Protein AF-A0A0Q8VUJ5-F1 (afdb_monomer)

pLDDT: mean 79.55, std 18.06, range [40.47, 96.31]

Solvent-accessible surface area (backbone atoms only — not comparable to full-atom values): 7373 Å² total; per-residue (Å²): 134,71,66,35,67,58,68,38,56,60,60,69,72,35,30,52,55,40,39,76,76,38,75,83,56,58,76,90,43,49,67,62,42,34,51,39,36,51,54,20,42,52,57,45,42,74,66,25,75,81,29,38,49,99,85,67,45,81,50,81,85,68,81,50,38,48,56,59,52,37,50,37,18,54,54,43,26,51,50,51,54,54,50,42,49,50,46,98,80,74,53,74,68,82,88,68,83,57,85,72,95,67,79,82,53,72,65,50,49,48,59,49,44,70,86,72,90,75,84,81,88,124

Structure (mmCIF, N/CA/C/O backbone):
data_AF-A0A0Q8VUJ5-F1
#
_entry.id   AF-A0A0Q8VUJ5-F1
#
loop_
_atom_site.group_PDB
_atom_site.id
_atom_site.type_symbol
_atom_site.label_atom_id
_atom_site.label_alt_id
_atom_site.label_comp_id
_atom_site.label_asym_id
_atom_site.label_entity_id
_atom_site.label_seq_id
_atom_site.pdbx_PDB_ins_code
_atom_site.Cartn_x
_atom_site.Cartn_y
_atom_site.Cartn_z
_atom_site.occupancy
_atom_site.B_iso_or_equiv
_atom_site.auth_seq_id
_atom_site.auth_comp_id
_atom_site.auth_asym_id
_atom_site.auth_atom_id
_atom_site.pdbx_PDB_model_num
ATOM 1 N N . MET A 1 1 ? -0.697 -6.156 -20.126 1.00 62.94 1 MET A N 1
ATOM 2 C CA . MET A 1 1 ? -1.088 -6.243 -18.703 1.00 62.94 1 MET A CA 1
ATOM 3 C C . MET A 1 1 ? -1.910 -5.005 -18.397 1.00 62.94 1 MET A C 1
ATOM 5 O O . MET A 1 1 ? -1.566 -3.960 -18.926 1.00 62.94 1 MET A O 1
ATOM 9 N N . THR A 1 2 ? -3.021 -5.117 -17.671 1.00 85.25 2 THR A N 1
ATOM 10 C CA . THR A 1 2 ? -3.821 -3.935 -17.312 1.00 85.25 2 THR A CA 1
ATOM 11 C C . THR A 1 2 ? -3.226 -3.301 -16.063 1.00 85.25 2 THR A C 1
ATOM 13 O O . THR A 1 2 ? -3.104 -3.985 -15.041 1.00 85.25 2 THR A O 1
ATOM 16 N N . ASP A 1 3 ? -2.873 -2.023 -16.154 1.00 91.50 3 ASP A N 1
ATOM 17 C CA . ASP A 1 3 ? -2.392 -1.244 -15.018 1.00 91.50 3 ASP A CA 1
ATOM 18 C C . ASP A 1 3 ? -3.565 -0.597 -14.284 1.00 91.50 3 ASP A C 1
ATOM 20 O O . ASP A 1 3 ? -4.548 -0.160 -14.886 1.00 91.50 3 ASP A O 1
ATOM 24 N N . TYR A 1 4 ? -3.453 -0.556 -12.963 1.00 94.19 4 TYR A N 1
ATOM 25 C CA . TYR A 1 4 ? -4.450 -0.012 -12.056 1.00 94.19 4 TYR A CA 1
ATOM 26 C C . TYR A 1 4 ? -3.810 1.088 -11.220 1.00 94.19 4 TYR A C 1
ATOM 28 O O . TYR A 1 4 ? -2.652 0.984 -10.815 1.00 94.19 4 TYR A O 1
ATOM 36 N N . ALA A 1 5 ? -4.579 2.130 -10.914 1.00 95.31 5 ALA A N 1
ATOM 37 C CA . ALA A 1 5 ? -4.163 3.102 -9.915 1.00 95.31 5 ALA A CA 1
ATOM 38 C C . ALA A 1 5 ? -4.019 2.412 -8.549 1.00 95.31 5 ALA A C 1
ATOM 40 O O . ALA A 1 5 ? -4.866 1.580 -8.181 1.00 95.31 5 ALA A O 1
ATOM 41 N N . TRP A 1 6 ? -2.977 2.784 -7.807 1.00 96.31 6 TRP A N 1
ATOM 42 C CA . TRP A 1 6 ? -2.826 2.433 -6.396 1.00 96.31 6 TRP A CA 1
ATOM 43 C C . TRP A 1 6 ? -4.051 2.890 -5.595 1.00 96.31 6 TRP A C 1
ATOM 45 O O . TRP A 1 6 ? -4.729 3.847 -5.974 1.00 96.31 6 TRP A O 1
ATOM 55 N N . TYR A 1 7 ? -4.355 2.198 -4.500 1.00 96.25 7 TYR A N 1
ATOM 56 C CA . TYR A 1 7 ? -5.381 2.662 -3.573 1.00 96.25 7 TYR A CA 1
ATOM 57 C C . TYR A 1 7 ? -4.909 3.929 -2.859 1.00 96.25 7 TYR A C 1
ATOM 59 O O . TYR A 1 7 ? -3.749 4.018 -2.454 1.00 96.25 7 TYR A O 1
ATOM 67 N N . ALA A 1 8 ? -5.827 4.874 -2.678 1.00 93.50 8 ALA A N 1
ATOM 68 C CA . ALA A 1 8 ? -5.605 6.131 -1.976 1.00 93.50 8 ALA A CA 1
ATOM 69 C C . ALA A 1 8 ? -6.836 6.478 -1.123 1.00 93.50 8 ALA A C 1
ATOM 71 O O . ALA A 1 8 ? -7.946 6.045 -1.430 1.00 93.50 8 ALA A O 1
ATOM 72 N N . GLY A 1 9 ? -6.634 7.256 -0.056 1.00 89.25 9 GLY A N 1
ATOM 73 C CA . GLY A 1 9 ? -7.727 7.754 0.790 1.00 89.25 9 GLY A CA 1
ATOM 74 C C . GLY A 1 9 ? -8.504 8.917 0.166 1.00 89.25 9 GLY A C 1
ATOM 75 O O . GLY A 1 9 ? -9.585 9.250 0.637 1.00 89.25 9 GLY A O 1
ATOM 76 N N . GLU A 1 10 ? -7.966 9.517 -0.899 1.00 87.12 10 GLU A N 1
ATOM 77 C CA . GLU A 1 10 ? -8.557 10.626 -1.643 1.00 87.12 10 GLU A CA 1
ATOM 78 C C . GLU A 1 10 ? -8.175 10.532 -3.135 1.00 87.12 10 GLU A C 1
ATOM 80 O O . GLU A 1 10 ? -7.146 9.934 -3.467 1.00 87.12 10 GLU A O 1
ATOM 85 N N . PRO A 1 11 ? -8.964 11.121 -4.058 1.00 90.38 11 PRO A N 1
ATOM 86 C CA . PRO A 1 11 ? -10.272 11.755 -3.838 1.00 90.38 11 PRO A CA 1
ATOM 87 C C . PRO A 1 11 ? -11.364 10.728 -3.473 1.00 90.38 11 PRO A C 1
ATOM 89 O O . PRO A 1 11 ? -11.100 9.528 -3.460 1.00 90.38 11 PRO A O 1
ATOM 92 N N . ALA A 1 12 ? -12.595 11.182 -3.198 1.00 88.88 12 ALA A N 1
ATOM 93 C CA . ALA A 1 12 ? -13.707 10.336 -2.728 1.00 88.88 12 ALA A CA 1
ATOM 94 C C . ALA A 1 12 ? -13.935 9.062 -3.567 1.00 88.88 12 ALA A C 1
ATOM 96 O O . ALA A 1 12 ? -14.205 8.005 -3.014 1.00 88.88 12 ALA A O 1
ATOM 97 N N . GLU A 1 13 ? -13.728 9.120 -4.884 1.00 91.69 13 GLU A N 1
ATOM 98 C CA . GLU A 1 13 ? -13.839 7.950 -5.768 1.00 91.69 13 GLU A CA 1
ATOM 99 C C . GLU A 1 13 ? -12.818 6.842 -5.440 1.00 91.69 13 GLU A C 1
ATOM 101 O O . GLU A 1 13 ? -13.128 5.653 -5.542 1.00 91.69 13 GLU A O 1
ATOM 106 N N . GLN A 1 14 ? -11.597 7.209 -5.029 1.00 92.31 14 GLN A N 1
ATOM 107 C CA . GLN A 1 14 ? -10.591 6.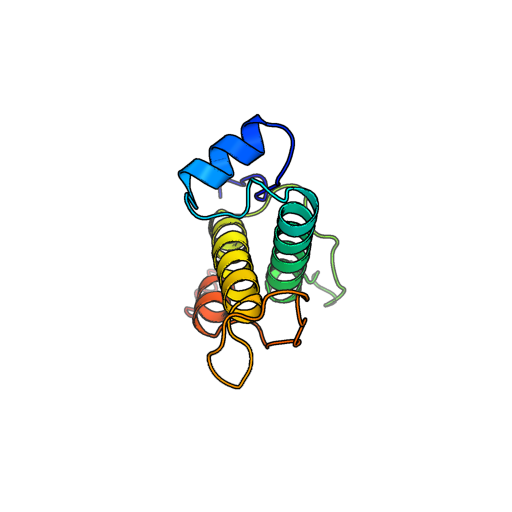241 -4.577 1.00 92.31 14 GLN A CA 1
ATOM 108 C C . GLN A 1 14 ? -10.935 5.689 -3.198 1.00 92.31 14 GLN A C 1
ATOM 110 O O . GLN A 1 14 ? -10.747 4.494 -2.969 1.00 92.31 14 GLN A O 1
ATOM 115 N N . LEU A 1 15 ? -11.498 6.524 -2.321 1.00 91.88 15 LEU A N 1
ATOM 116 C CA . LEU A 1 15 ? -11.986 6.082 -1.020 1.00 91.88 15 LEU A CA 1
ATOM 117 C C . LEU A 1 15 ? -13.139 5.083 -1.168 1.00 91.88 15 LEU A C 1
ATOM 119 O O . LEU A 1 15 ? -13.104 4.028 -0.548 1.00 91.88 15 LEU A O 1
ATOM 123 N N . ASP A 1 16 ? -14.112 5.347 -2.040 1.00 94.44 16 ASP A N 1
ATOM 124 C CA . ASP A 1 16 ? -15.231 4.434 -2.302 1.00 94.44 16 ASP A CA 1
ATOM 125 C C . ASP A 1 16 ? -14.739 3.089 -2.848 1.00 94.44 16 ASP A C 1
ATOM 127 O O . ASP A 1 16 ? -15.148 2.021 -2.382 1.00 94.44 16 ASP A O 1
ATOM 131 N N . ARG A 1 17 ? -13.800 3.123 -3.802 1.00 94.56 17 ARG A N 1
ATOM 132 C CA . ARG A 1 17 ? -13.147 1.921 -4.340 1.00 94.56 17 ARG A CA 1
ATOM 133 C C . ARG A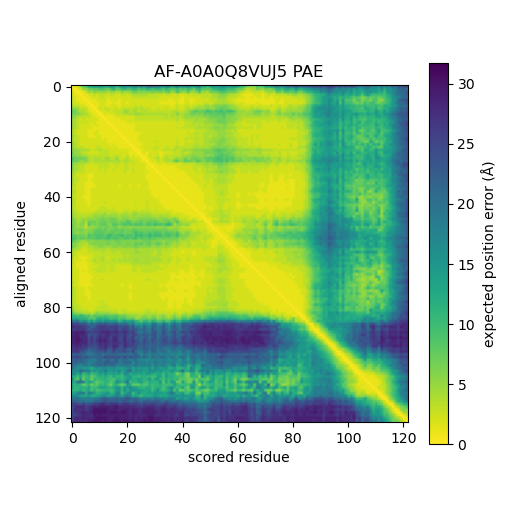 1 17 ? -12.401 1.150 -3.249 1.00 94.56 17 ARG A C 1
ATOM 135 O O . ARG A 1 17 ? -12.452 -0.080 -3.225 1.00 94.56 17 ARG A O 1
ATOM 142 N N . LEU A 1 18 ? -11.698 1.858 -2.370 1.00 94.31 18 LEU A N 1
ATOM 143 C CA . LEU A 1 18 ? -10.983 1.271 -1.246 1.00 94.31 18 LEU A CA 1
ATOM 144 C C . LEU A 1 18 ? -11.946 0.616 -0.258 1.00 94.31 18 LEU A C 1
ATOM 146 O O . LEU A 1 18 ? -11.714 -0.525 0.116 1.00 94.31 18 LEU A O 1
ATOM 150 N N . ILE A 1 19 ? -13.035 1.282 0.120 1.00 94.38 19 ILE A N 1
ATOM 151 C CA . ILE A 1 19 ? -14.025 0.754 1.068 1.00 94.38 19 ILE A CA 1
ATOM 152 C C . ILE A 1 19 ? -14.774 -0.443 0.487 1.00 94.38 19 ILE A C 1
ATOM 154 O O . ILE A 1 19 ? -15.044 -1.405 1.201 1.00 94.38 19 ILE A O 1
ATOM 158 N N . ALA A 1 20 ? -15.038 -0.449 -0.821 1.00 94.75 20 ALA A N 1
ATOM 159 C CA . ALA A 1 20 ? -15.584 -1.622 -1.496 1.00 94.75 20 ALA A CA 1
ATOM 160 C C . ALA A 1 20 ? -14.642 -2.843 -1.416 1.00 94.75 20 ALA A C 1
ATOM 162 O O . ALA A 1 20 ? -15.116 -3.976 -1.344 1.00 94.75 20 ALA A O 1
ATOM 163 N N . ALA A 1 21 ? -13.322 -2.625 -1.418 1.00 93.00 21 ALA A N 1
ATOM 164 C CA . ALA A 1 21 ? -12.314 -3.684 -1.336 1.00 93.00 21 ALA A CA 1
ATOM 165 C C . ALA A 1 21 ? -11.914 -4.048 0.110 1.00 93.00 21 ALA A C 1
ATOM 167 O O . ALA A 1 21 ? -11.572 -5.197 0.390 1.00 93.00 21 ALA A O 1
ATOM 168 N N . TRP A 1 22 ? -11.970 -3.083 1.028 1.00 94.31 22 TRP A N 1
ATOM 169 C CA . TRP A 1 22 ? -11.638 -3.204 2.445 1.00 94.31 22 TRP A CA 1
ATOM 170 C C . TRP A 1 22 ? -12.665 -2.425 3.294 1.00 94.31 22 TRP A C 1
ATOM 172 O O . TRP A 1 22 ? -12.408 -1.292 3.705 1.00 94.31 22 TRP A O 1
ATOM 182 N N . PRO A 1 23 ? -13.828 -3.034 3.599 1.00 93.25 23 PRO A N 1
ATOM 183 C CA . PRO A 1 23 ? -14.918 -2.357 4.313 1.00 93.25 23 PRO A CA 1
ATOM 184 C C . PRO A 1 23 ? -14.574 -1.896 5.735 1.00 93.25 23 PRO A C 1
ATOM 186 O O . PRO A 1 23 ? -15.226 -1.007 6.270 1.00 93.25 23 PRO A O 1
ATOM 189 N N . GLU A 1 24 ? -13.558 -2.504 6.352 1.00 89.62 24 GLU A N 1
ATOM 190 C CA . GLU A 1 24 ? -13.092 -2.190 7.710 1.00 89.62 24 GLU A CA 1
ATOM 191 C C . GLU A 1 24 ? -11.931 -1.183 7.739 1.00 89.62 24 GLU A C 1
ATOM 193 O O . GLU A 1 24 ? -11.301 -0.992 8.783 1.00 89.62 24 GLU A O 1
ATOM 198 N N . ALA A 1 25 ? -11.602 -0.559 6.603 1.00 90.00 25 ALA A N 1
ATOM 199 C CA . ALA A 1 25 ? -10.569 0.466 6.565 1.00 90.00 25 ALA A CA 1
ATOM 200 C C . ALA A 1 25 ? -10.911 1.619 7.530 1.00 90.00 25 ALA A C 1
ATOM 202 O O . ALA A 1 25 ? -12.089 1.961 7.685 1.00 90.00 25 ALA A O 1
ATOM 203 N N . PRO A 1 26 ? -9.912 2.265 8.159 1.00 87.75 26 PRO A N 1
ATOM 204 C CA . PRO A 1 26 ? -10.121 3.409 9.047 1.00 87.75 26 PRO A CA 1
ATOM 205 C C . PRO A 1 26 ? -10.530 4.686 8.297 1.00 87.75 26 PRO A C 1
ATOM 207 O O . PRO A 1 26 ? -9.861 5.709 8.372 1.00 87.75 26 PRO A O 1
ATOM 210 N N . ALA A 1 27 ? -11.665 4.661 7.598 1.00 86.62 27 ALA A N 1
ATOM 211 C CA . ALA A 1 27 ? -12.196 5.791 6.832 1.00 86.62 27 ALA A CA 1
ATOM 212 C C . ALA A 1 27 ? -12.574 7.005 7.696 1.00 86.62 27 ALA A C 1
ATOM 214 O O . ALA A 1 27 ? -12.813 8.087 7.171 1.00 86.62 27 ALA A O 1
ATOM 215 N N . THR A 1 28 ? -12.644 6.838 9.018 1.00 86.62 28 THR A N 1
ATOM 216 C CA . THR A 1 28 ? -12.844 7.939 9.967 1.00 86.62 28 THR A CA 1
ATOM 217 C C . THR A 1 28 ? -11.563 8.725 10.248 1.00 86.62 28 THR A C 1
ATOM 219 O O . THR A 1 28 ? -11.650 9.853 10.720 1.00 86.62 28 THR A O 1
ATOM 222 N N . ASP A 1 29 ? -10.394 8.138 9.982 1.00 88.44 29 ASP A N 1
ATOM 223 C CA . ASP A 1 29 ? -9.076 8.757 10.140 1.00 88.44 29 ASP A CA 1
ATOM 224 C C . ASP A 1 29 ? -8.326 8.692 8.802 1.00 88.44 29 ASP A C 1
ATOM 226 O O . ASP A 1 29 ? -7.488 7.819 8.550 1.00 88.44 29 ASP A O 1
ATOM 230 N N . LEU A 1 30 ? -8.701 9.609 7.907 1.00 89.25 30 LEU A N 1
ATOM 231 C CA . LEU A 1 30 ? -8.208 9.641 6.531 1.00 89.25 30 LEU A CA 1
ATOM 232 C C . LEU A 1 30 ? -6.707 9.931 6.444 1.00 89.25 30 LEU A C 1
ATOM 234 O O . LEU A 1 30 ? -6.060 9.448 5.519 1.00 89.25 30 LEU A O 1
ATOM 238 N N . GLU A 1 31 ? -6.147 10.670 7.403 1.00 87.31 31 GLU A N 1
ATOM 239 C CA . GLU A 1 31 ? -4.714 10.972 7.444 1.00 87.31 31 GLU A CA 1
ATOM 240 C C . GLU A 1 31 ? -3.906 9.701 7.727 1.00 87.31 31 GLU A C 1
ATOM 242 O O . GLU A 1 31 ? -3.018 9.341 6.947 1.00 87.31 31 GLU A O 1
ATOM 247 N N . SER A 1 32 ? -4.272 8.956 8.776 1.00 84.94 32 SER A N 1
ATOM 248 C CA . SER A 1 32 ? -3.641 7.667 9.073 1.00 84.94 32 SER A CA 1
ATOM 249 C C . SER A 1 32 ? -3.851 6.659 7.943 1.00 84.94 32 SER A C 1
ATOM 251 O O . SER A 1 32 ? -2.927 5.924 7.589 1.00 84.94 32 SER A O 1
ATOM 253 N N . LEU A 1 33 ? -5.044 6.629 7.341 1.00 89.56 33 LEU A N 1
ATOM 254 C CA . LEU A 1 33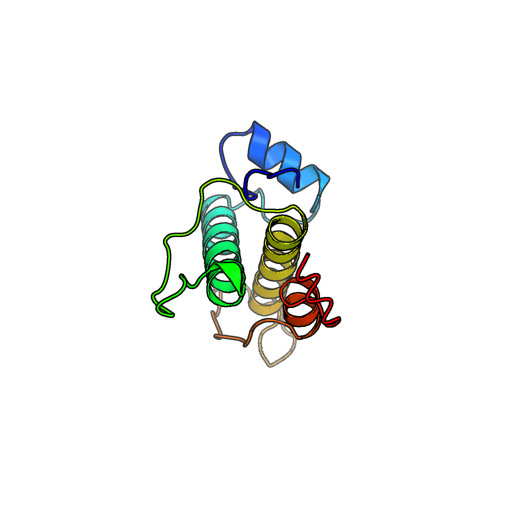 ? -5.337 5.764 6.201 1.00 89.56 33 LEU A CA 1
ATOM 255 C C . LEU A 1 33 ? -4.446 6.086 4.994 1.00 89.56 33 LEU A C 1
ATOM 257 O O . LEU A 1 33 ? -3.841 5.177 4.423 1.00 89.56 33 LEU A O 1
ATOM 261 N N . ALA A 1 34 ? -4.330 7.362 4.626 1.00 90.31 34 ALA A N 1
ATOM 262 C CA . ALA A 1 34 ? -3.480 7.807 3.527 1.00 90.31 34 ALA A CA 1
ATOM 263 C C . ALA A 1 34 ? -2.011 7.445 3.780 1.00 90.31 34 ALA A C 1
ATOM 265 O O . ALA A 1 34 ? -1.354 6.891 2.900 1.00 90.31 34 ALA A O 1
ATOM 266 N N . MET A 1 35 ? -1.522 7.659 5.005 1.00 89.12 35 MET A N 1
ATOM 267 C CA . MET A 1 35 ? -0.166 7.279 5.399 1.00 89.12 35 MET A CA 1
ATOM 268 C C . MET A 1 35 ? 0.074 5.766 5.262 1.00 89.12 35 MET A C 1
ATOM 270 O O . MET A 1 35 ? 1.089 5.350 4.705 1.00 89.12 35 MET A O 1
ATOM 274 N N . LEU A 1 36 ? -0.855 4.924 5.728 1.00 91.94 36 LEU A N 1
ATOM 275 C CA . LEU A 1 36 ? -0.742 3.463 5.609 1.00 91.94 36 LEU A CA 1
ATOM 276 C C . LEU A 1 36 ? -0.721 3.000 4.146 1.00 91.94 36 LEU A C 1
ATOM 278 O O . LEU A 1 36 ? 0.047 2.102 3.786 1.00 91.94 36 LEU A O 1
ATOM 282 N N . LEU A 1 37 ? -1.556 3.601 3.299 1.00 95.00 37 LEU A N 1
ATOM 283 C CA . LEU A 1 37 ? -1.628 3.287 1.871 1.00 95.00 37 LEU A CA 1
ATOM 284 C C . LEU A 1 37 ? -0.355 3.698 1.127 1.00 95.00 37 LEU A C 1
ATOM 286 O O . LEU A 1 37 ? 0.105 2.949 0.266 1.00 95.00 37 LEU A O 1
ATOM 290 N N . GLU A 1 38 ? 0.237 4.832 1.494 1.00 93.44 38 GLU A N 1
ATOM 291 C CA . GLU A 1 38 ? 1.488 5.307 0.904 1.00 93.44 38 GLU A CA 1
ATOM 292 C C . GLU A 1 38 ? 2.669 4.415 1.311 1.00 93.44 38 GLU A C 1
ATOM 294 O O . GLU A 1 38 ? 3.379 3.888 0.455 1.00 93.44 38 GLU A O 1
ATOM 299 N N . ILE A 1 39 ? 2.813 4.134 2.613 1.00 91.50 39 ILE A N 1
ATOM 300 C CA . ILE A 1 39 ? 3.868 3.250 3.136 1.00 91.50 39 ILE A CA 1
ATOM 301 C C . ILE A 1 39 ? 3.763 1.852 2.520 1.00 91.50 39 ILE A C 1
ATOM 303 O O . ILE A 1 39 ? 4.770 1.253 2.142 1.00 91.50 39 ILE A O 1
ATOM 307 N N . SER A 1 40 ? 2.551 1.303 2.427 1.00 94.06 40 SER A N 1
ATOM 308 C CA . SER A 1 40 ? 2.348 -0.025 1.841 1.00 94.06 40 SER A CA 1
ATOM 309 C C . SER A 1 40 ? 2.682 -0.061 0.349 1.00 94.06 40 SER A C 1
ATOM 311 O O . SER A 1 40 ? 3.275 -1.045 -0.097 1.00 94.06 40 SER A O 1
ATOM 313 N N . ALA A 1 41 ? 2.372 0.994 -0.410 1.00 94.56 41 ALA A N 1
ATOM 314 C CA . ALA A 1 41 ? 2.736 1.094 -1.822 1.00 94.56 41 ALA A CA 1
ATOM 315 C C . ALA A 1 41 ? 4.257 1.179 -2.006 1.00 94.56 41 ALA A C 1
ATOM 317 O O . ALA A 1 41 ? 4.803 0.463 -2.845 1.00 94.56 41 ALA A O 1
ATOM 318 N N . ASP A 1 42 ? 4.950 1.966 -1.180 1.00 92.69 42 ASP A N 1
ATOM 319 C CA . ASP A 1 42 ? 6.414 2.055 -1.195 1.00 92.69 42 ASP A CA 1
ATOM 320 C C . ASP A 1 42 ? 7.082 0.728 -0.852 1.00 92.69 42 ASP A C 1
ATOM 322 O O . ASP A 1 42 ? 8.003 0.297 -1.542 1.00 92.69 42 ASP A O 1
ATOM 326 N N . GLN A 1 43 ? 6.602 0.039 0.184 1.00 90.81 43 GLN A N 1
ATOM 327 C CA . GLN A 1 43 ? 7.155 -1.254 0.584 1.00 90.81 43 GLN A CA 1
ATOM 328 C C . GLN A 1 43 ? 6.924 -2.340 -0.472 1.00 90.81 43 GLN A C 1
ATOM 330 O O . GLN A 1 43 ? 7.800 -3.174 -0.704 1.00 90.81 43 GLN A O 1
ATOM 335 N N . VAL A 1 44 ? 5.752 -2.338 -1.113 1.00 94.12 44 VAL A N 1
ATOM 336 C CA . VAL A 1 44 ? 5.440 -3.258 -2.211 1.00 94.12 44 VAL A CA 1
ATOM 337 C C . VAL A 1 44 ? 6.297 -2.955 -3.431 1.00 94.12 44 VAL A C 1
ATOM 339 O O . VAL A 1 44 ? 6.862 -3.886 -4.002 1.00 94.12 44 VAL A O 1
ATOM 342 N N . TRP A 1 45 ? 6.428 -1.680 -3.807 1.00 93.75 45 TRP A N 1
ATOM 343 C CA . TRP A 1 45 ? 7.267 -1.270 -4.926 1.00 93.75 45 TRP A CA 1
ATOM 344 C C . TRP A 1 45 ? 8.723 -1.636 -4.677 1.00 93.75 45 TRP A C 1
ATOM 346 O O . TRP A 1 45 ? 9.286 -2.379 -5.463 1.00 93.75 45 TRP A O 1
ATOM 356 N N . ALA A 1 46 ? 9.304 -1.237 -3.546 1.00 89.50 46 ALA A N 1
ATOM 357 C CA . ALA A 1 46 ? 10.702 -1.513 -3.217 1.00 89.50 46 ALA A CA 1
ATOM 358 C C . ALA A 1 46 ? 11.062 -3.010 -3.228 1.00 89.50 46 ALA A C 1
ATOM 360 O O . ALA A 1 46 ? 12.232 -3.358 -3.371 1.00 89.50 46 ALA A O 1
ATOM 361 N N . PHE A 1 47 ? 10.080 -3.902 -3.075 1.00 87.19 47 PHE A N 1
ATOM 362 C CA . PHE A 1 47 ? 10.289 -5.348 -3.116 1.00 87.19 47 PHE A CA 1
ATOM 363 C C . PHE A 1 47 ? 9.922 -5.994 -4.467 1.00 87.19 47 PHE A C 1
ATOM 365 O O . PHE A 1 47 ? 10.263 -7.156 -4.704 1.00 87.19 47 PHE A O 1
ATOM 372 N N . ALA A 1 48 ? 9.225 -5.284 -5.355 1.00 89.38 48 ALA A N 1
ATOM 373 C CA . ALA A 1 48 ?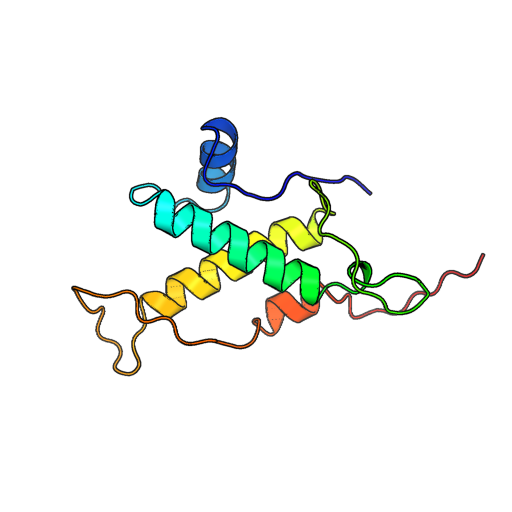 8.894 -5.772 -6.689 1.00 89.38 48 ALA A CA 1
ATOM 374 C C . ALA A 1 48 ? 10.158 -5.810 -7.572 1.00 89.38 48 ALA A C 1
ATOM 376 O O . ALA A 1 48 ? 10.945 -4.871 -7.526 1.00 89.38 48 ALA A O 1
ATOM 377 N N . PRO A 1 49 ? 10.379 -6.854 -8.392 1.00 84.81 49 PRO A N 1
ATOM 378 C CA . PRO A 1 49 ? 11.534 -6.896 -9.293 1.00 84.81 49 PRO A CA 1
ATOM 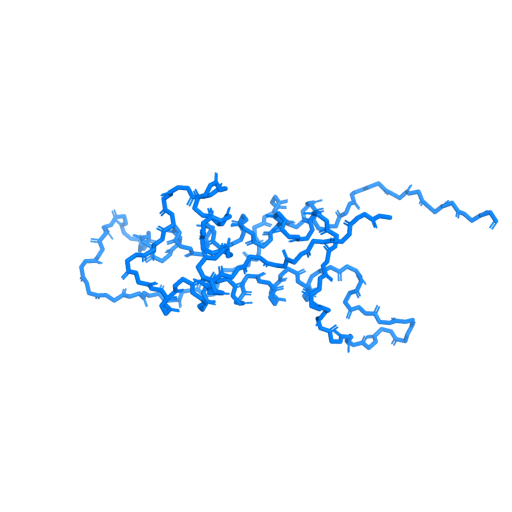379 C C . PRO A 1 49 ? 11.540 -5.740 -10.303 1.00 84.81 49 PRO A C 1
ATOM 381 O O . PRO A 1 49 ? 12.604 -5.316 -10.731 1.00 84.81 49 PRO A O 1
ATOM 384 N N . GLU A 1 50 ? 10.368 -5.198 -10.638 1.00 85.94 50 GLU A N 1
ATOM 385 C CA . GLU A 1 50 ? 10.212 -4.034 -11.514 1.00 85.94 50 GLU A CA 1
ATOM 386 C C . GLU A 1 50 ? 10.693 -2.710 -10.899 1.00 85.94 50 GLU A C 1
ATOM 388 O O . GLU A 1 50 ? 10.667 -1.688 -11.579 1.00 85.94 50 GLU A O 1
ATOM 393 N N . CYS A 1 51 ? 11.111 -2.699 -9.627 1.00 87.31 51 CYS A N 1
ATOM 394 C CA . CYS A 1 51 ? 11.625 -1.501 -8.963 1.00 87.31 51 CYS A CA 1
ATOM 395 C C . CYS A 1 51 ? 13.081 -1.186 -9.296 1.00 87.31 51 CYS A C 1
ATOM 397 O O . CYS A 1 51 ? 13.591 -0.152 -8.861 1.00 87.31 51 CYS A O 1
ATOM 399 N N . LEU A 1 52 ? 13.734 -2.060 -10.059 1.00 87.81 52 LEU A N 1
ATOM 400 C CA . LEU A 1 52 ? 15.095 -1.895 -10.536 1.00 87.81 52 LEU A CA 1
ATOM 401 C C . LEU A 1 52 ? 15.105 -1.801 -12.066 1.00 87.81 52 LEU A C 1
ATOM 403 O O . LEU A 1 52 ? 14.336 -2.495 -12.731 1.00 87.81 52 LEU A O 1
ATOM 407 N N . ASP A 1 53 ? 15.973 -0.955 -12.615 1.00 86.38 53 ASP A N 1
ATOM 408 C CA . ASP A 1 53 ? 16.308 -0.973 -14.043 1.00 86.38 53 ASP A CA 1
ATOM 409 C C . ASP A 1 53 ? 17.374 -2.037 -14.372 1.00 86.38 53 ASP A C 1
ATOM 411 O O . ASP A 1 53 ? 17.825 -2.791 -13.503 1.00 86.38 53 ASP A O 1
ATOM 415 N N . ASP A 1 54 ? 17.786 -2.102 -15.642 1.00 86.81 54 ASP A N 1
ATOM 416 C CA . ASP A 1 54 ? 18.784 -3.065 -16.131 1.00 86.81 54 ASP A CA 1
ATOM 417 C C . ASP A 1 54 ? 20.154 -2.925 -15.430 1.00 86.81 54 ASP A C 1
ATOM 419 O O . ASP A 1 54 ? 20.900 -3.902 -15.324 1.00 86.81 54 ASP A O 1
ATOM 423 N N . ASP A 1 55 ? 20.464 -1.742 -14.887 1.00 89.06 55 ASP A N 1
ATOM 424 C CA . ASP A 1 55 ? 21.689 -1.454 -14.133 1.00 89.06 55 ASP A CA 1
ATOM 425 C C . ASP A 1 55 ? 21.534 -1.735 -12.621 1.00 89.06 55 ASP A C 1
ATOM 427 O O . ASP A 1 55 ? 22.447 -1.481 -11.830 1.00 89.06 55 ASP A O 1
ATOM 431 N N . ASN A 1 56 ? 20.405 -2.318 -12.201 1.00 82.25 56 ASN A N 1
ATOM 432 C CA . ASN A 1 56 ? 19.997 -2.506 -10.806 1.00 82.25 56 ASN A CA 1
ATOM 433 C C . ASN A 1 56 ? 19.870 -1.195 -10.007 1.00 82.25 56 ASN A C 1
ATOM 435 O O . ASN A 1 56 ? 19.995 -1.203 -8.776 1.00 82.25 56 ASN A O 1
ATOM 439 N N . ALA A 1 57 ? 19.621 -0.066 -10.668 1.00 85.44 57 ALA A N 1
ATOM 440 C CA . ALA A 1 57 ? 19.303 1.183 -9.996 1.00 85.44 57 ALA A CA 1
ATOM 441 C C . ALA A 1 57 ? 17.803 1.261 -9.681 1.00 85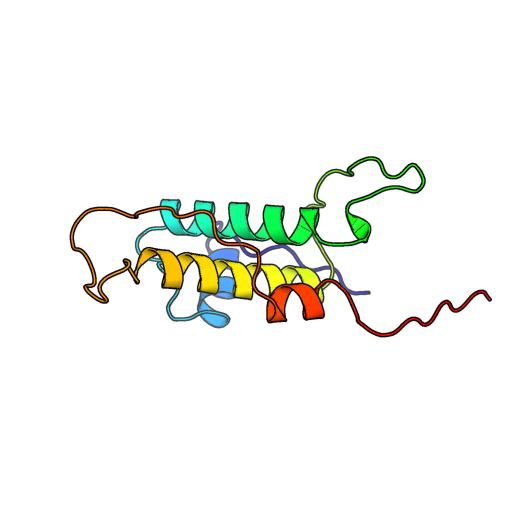.44 57 ALA A C 1
ATOM 443 O O . ALA A 1 57 ? 16.961 0.796 -10.445 1.00 85.44 57 ALA A O 1
ATOM 444 N N . ALA A 1 58 ? 17.459 1.859 -8.536 1.00 85.88 58 ALA A N 1
ATOM 445 C CA . ALA A 1 58 ? 16.068 2.019 -8.128 1.00 85.88 58 ALA A CA 1
ATOM 446 C C . ALA A 1 58 ? 15.320 2.979 -9.065 1.00 85.88 58 ALA A C 1
ATOM 448 O O . ALA A 1 58 ? 15.690 4.149 -9.196 1.00 85.88 58 ALA A O 1
ATOM 449 N N . VAL A 1 59 ? 14.229 2.503 -9.658 1.00 90.06 59 VAL A N 1
ATOM 450 C CA . VAL A 1 59 ? 13.312 3.315 -10.459 1.00 90.06 59 VAL A CA 1
ATOM 451 C C . VAL A 1 59 ? 12.195 3.902 -9.596 1.00 90.06 59 VAL A C 1
ATOM 453 O O . VAL A 1 59 ? 11.736 3.309 -8.614 1.00 90.06 59 VAL A O 1
ATOM 456 N N . ALA A 1 60 ? 11.741 5.101 -9.965 1.00 90.69 60 ALA A N 1
ATOM 457 C CA . ALA A 1 60 ? 10.639 5.768 -9.282 1.00 90.69 60 ALA A CA 1
ATOM 458 C C . ALA A 1 60 ? 9.344 4.947 -9.390 1.00 90.69 60 ALA A C 1
ATOM 460 O O . ALA A 1 60 ? 9.047 4.376 -10.441 1.00 90.69 60 ALA A O 1
ATOM 461 N 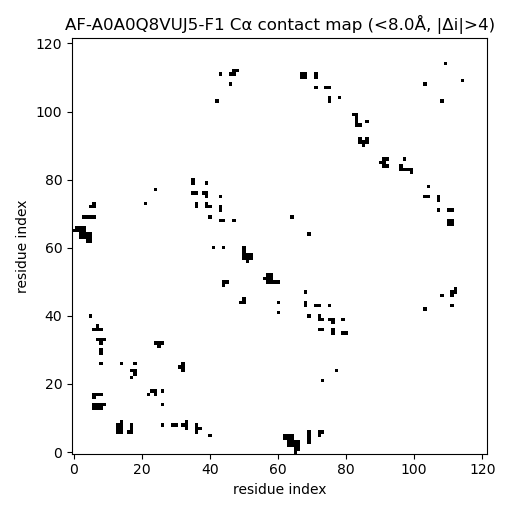N . ARG A 1 61 ? 8.550 4.928 -8.312 1.00 92.56 61 ARG A N 1
ATOM 462 C CA . ARG A 1 61 ? 7.252 4.246 -8.295 1.00 92.56 61 ARG A CA 1
ATOM 463 C C . ARG A 1 61 ? 6.317 4.877 -9.337 1.00 92.56 61 ARG A C 1
ATOM 465 O O . ARG A 1 61 ? 6.088 6.088 -9.279 1.00 92.56 61 ARG A O 1
ATOM 472 N N . PRO A 1 62 ? 5.747 4.099 -10.271 1.00 93.00 62 PRO A N 1
ATOM 473 C CA . PRO A 1 62 ? 4.815 4.632 -11.255 1.00 93.00 62 PRO A CA 1
ATOM 474 C C . PRO A 1 62 ? 3.465 4.976 -10.610 1.00 93.00 62 PRO A C 1
ATOM 476 O O . PRO A 1 62 ? 3.072 4.401 -9.592 1.00 93.00 62 PRO A O 1
ATOM 479 N N . ALA A 1 63 ? 2.715 5.889 -11.235 1.00 91.62 63 ALA A N 1
ATOM 480 C CA . ALA A 1 63 ? 1.382 6.292 -10.771 1.00 91.62 63 ALA A CA 1
ATOM 481 C C . ALA A 1 63 ? 0.327 5.169 -10.877 1.00 91.62 63 ALA A C 1
ATOM 483 O O . ALA A 1 63 ? -0.664 5.173 -10.147 1.00 91.62 63 ALA A O 1
ATOM 484 N N . ALA A 1 64 ? 0.542 4.204 -11.772 1.00 93.00 64 ALA A N 1
ATOM 485 C CA . ALA A 1 64 ? -0.271 3.005 -11.922 1.00 93.00 64 ALA A CA 1
ATOM 486 C C . ALA A 1 64 ? 0.640 1.778 -11.976 1.00 93.00 64 ALA A C 1
ATOM 488 O O . ALA A 1 64 ? 1.780 1.867 -12.428 1.00 93.00 64 ALA A O 1
ATOM 489 N N . ALA A 1 65 ? 0.137 0.644 -11.502 1.00 93.12 65 ALA A N 1
ATOM 490 C CA . ALA A 1 65 ? 0.899 -0.590 -11.407 1.00 93.12 65 ALA A CA 1
ATOM 491 C C . ALA A 1 65 ? 0.045 -1.807 -11.781 1.00 93.12 65 ALA A C 1
ATOM 493 O O . ALA A 1 65 ? -1.190 -1.745 -11.741 1.00 93.12 65 ALA A O 1
ATOM 494 N N . PRO A 1 66 ? 0.674 -2.950 -12.093 1.00 94.19 66 PRO A N 1
ATOM 495 C CA . PRO A 1 66 ? -0.052 -4.183 -12.338 1.00 94.19 66 PRO A CA 1
ATOM 496 C C . PRO A 1 66 ? -0.959 -4.581 -11.172 1.00 94.19 66 PRO A C 1
ATOM 498 O O . PRO A 1 66 ? -0.597 -4.418 -10.004 1.00 94.19 66 PRO A O 1
ATOM 501 N N . ALA A 1 67 ? -2.098 -5.209 -11.486 1.00 92.81 67 ALA A N 1
ATOM 502 C CA . ALA A 1 67 ? -3.109 -5.622 -10.502 1.00 92.81 67 ALA A CA 1
ATOM 503 C C . ALA A 1 67 ? -2.533 -6.352 -9.274 1.00 92.81 67 ALA A C 1
ATOM 505 O O . ALA A 1 67 ? -2.981 -6.130 -8.152 1.00 92.81 67 ALA A O 1
ATOM 506 N N . ARG A 1 68 ? -1.513 -7.198 -9.478 1.00 92.50 68 ARG A N 1
ATOM 507 C CA . ARG A 1 68 ? -0.845 -7.956 -8.409 1.00 92.50 68 ARG A CA 1
ATOM 508 C C . ARG A 1 68 ? -0.155 -7.060 -7.376 1.00 92.50 68 ARG A C 1
ATOM 510 O O . ARG A 1 68 ? -0.213 -7.365 -6.191 1.00 92.50 68 ARG A O 1
ATOM 517 N N . LEU A 1 69 ? 0.452 -5.953 -7.808 1.00 94.88 69 LEU A N 1
ATOM 518 C CA . LEU A 1 69 ? 1.110 -4.999 -6.913 1.00 94.88 69 LEU A CA 1
ATOM 519 C C . LEU A 1 69 ? 0.074 -4.131 -6.193 1.00 94.88 69 LEU A C 1
ATOM 521 O O . LEU A 1 69 ? 0.173 -3.932 -4.987 1.00 94.88 69 LEU A O 1
ATOM 525 N N . VAL A 1 70 ? -0.979 -3.701 -6.892 1.00 95.50 70 VAL A N 1
ATOM 526 C CA . VAL A 1 70 ? -2.073 -2.926 -6.281 1.00 95.50 70 VAL A CA 1
ATOM 527 C C . VAL A 1 70 ? -2.837 -3.749 -5.235 1.00 95.50 70 VAL A C 1
ATOM 529 O O . VAL A 1 70 ? -3.175 -3.250 -4.165 1.00 95.50 70 VAL A O 1
ATOM 532 N N . TYR A 1 71 ? -3.065 -5.038 -5.487 1.00 94.25 71 TYR A N 1
ATOM 533 C CA . TYR A 1 71 ? -3.644 -5.934 -4.485 1.00 94.25 71 TYR A CA 1
ATOM 534 C C . TYR A 1 71 ? -2.678 -6.189 -3.314 1.00 94.25 71 TYR A C 1
ATOM 536 O O . TYR A 1 71 ? -3.095 -6.184 -2.156 1.00 94.25 71 TYR A O 1
ATOM 544 N N . ALA A 1 72 ? -1.377 -6.345 -3.589 1.00 94.31 72 ALA A N 1
ATOM 545 C CA . ALA A 1 72 ? -0.359 -6.483 -2.549 1.00 94.31 72 ALA A CA 1
ATOM 546 C C . ALA A 1 72 ? -0.288 -5.258 -1.624 1.00 94.31 72 ALA A C 1
ATOM 548 O O . ALA A 1 72 ? -0.148 -5.432 -0.414 1.00 94.31 72 ALA A O 1
ATOM 549 N N . GLN A 1 73 ? -0.430 -4.042 -2.169 1.00 95.88 73 GLN A N 1
ATOM 550 C CA . GLN A 1 73 ? -0.514 -2.804 -1.385 1.00 95.88 73 GLN A CA 1
ATOM 551 C C . GLN A 1 73 ? -1.652 -2.901 -0.371 1.00 95.88 73 GLN A C 1
ATOM 553 O O . GLN A 1 73 ? -1.428 -2.718 0.821 1.00 95.88 73 GLN A O 1
ATOM 558 N N . MET A 1 74 ? -2.859 -3.244 -0.828 1.00 95.56 74 MET A N 1
ATOM 559 C CA . MET A 1 74 ? -4.030 -3.367 0.040 1.00 95.56 74 MET A CA 1
ATOM 560 C C . MET A 1 74 ? -3.800 -4.386 1.164 1.00 95.56 74 MET A C 1
ATOM 562 O O . MET A 1 74 ? -4.075 -4.094 2.327 1.00 95.56 74 MET A O 1
ATOM 566 N N . GLN A 1 75 ? -3.253 -5.561 0.842 1.00 94.81 75 GLN A N 1
ATOM 567 C CA . GLN A 1 75 ? -2.958 -6.574 1.855 1.00 94.81 75 GLN A CA 1
ATOM 568 C C . GLN A 1 75 ? -1.909 -6.085 2.863 1.00 94.81 75 GLN A C 1
ATOM 570 O O . GLN A 1 75 ? -2.030 -6.340 4.061 1.00 94.81 75 GLN A O 1
ATOM 575 N N . GLN A 1 76 ? -0.889 -5.359 2.400 1.00 93.50 76 GLN A N 1
ATOM 576 C CA . GLN A 1 76 ? 0.131 -4.801 3.277 1.00 93.50 76 GLN A CA 1
ATOM 577 C C . GLN A 1 76 ? -0.421 -3.676 4.163 1.00 93.50 76 GLN A C 1
ATOM 579 O O . GLN A 1 76 ? -0.085 -3.627 5.344 1.00 93.50 76 GLN A O 1
ATOM 584 N N . ALA A 1 77 ? -1.313 -2.827 3.648 1.00 93.38 77 ALA A N 1
ATOM 585 C CA . ALA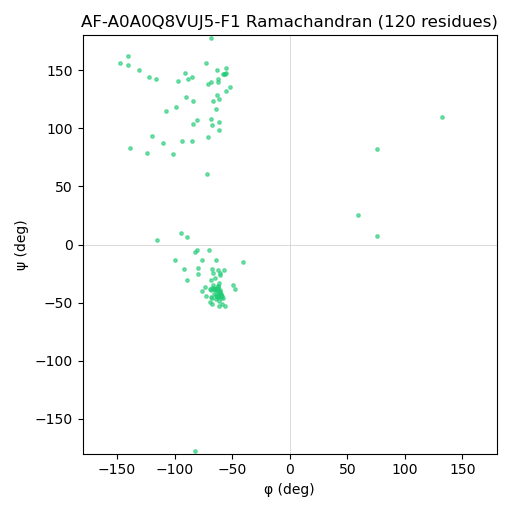 A 1 77 ? -2.006 -1.815 4.443 1.00 93.38 77 ALA A CA 1
ATOM 586 C C . ALA A 1 77 ? -2.842 -2.454 5.567 1.00 93.38 77 ALA A C 1
ATOM 588 O O . ALA A 1 77 ? -2.744 -2.030 6.718 1.00 93.38 77 ALA A O 1
ATOM 589 N N . GLN A 1 78 ? -3.581 -3.530 5.267 1.00 92.88 78 GLN A N 1
ATOM 590 C CA . GLN A 1 78 ? -4.318 -4.305 6.275 1.00 92.88 78 GLN A CA 1
ATOM 591 C C . GLN A 1 78 ? -3.385 -4.907 7.335 1.00 92.88 78 GLN A C 1
ATOM 593 O O . GLN A 1 78 ? -3.680 -4.856 8.528 1.00 92.88 78 GLN A O 1
ATOM 598 N N . ASN A 1 79 ? -2.231 -5.442 6.924 1.00 90.50 79 ASN A N 1
ATOM 599 C CA . ASN A 1 79 ? -1.247 -6.000 7.853 1.00 90.50 79 ASN A CA 1
ATOM 600 C C . ASN A 1 79 ? -0.678 -4.931 8.796 1.00 90.50 79 ASN A C 1
ATOM 602 O O . ASN A 1 79 ? -0.567 -5.176 9.997 1.00 90.50 79 ASN A O 1
ATOM 606 N N . LEU A 1 80 ? -0.334 -3.752 8.267 1.00 87.94 80 LEU A N 1
ATOM 607 C CA . LEU A 1 80 ? 0.169 -2.626 9.058 1.00 87.94 80 LEU A CA 1
ATOM 608 C C . LEU A 1 80 ? -0.892 -2.117 10.040 1.00 87.94 80 LEU A C 1
ATOM 610 O O . LEU A 1 80 ? -0.591 -1.908 11.214 1.00 87.94 80 LEU A O 1
ATOM 614 N N . TRP A 1 81 ? -2.138 -1.990 9.583 1.00 88.12 81 TRP A N 1
ATOM 615 C CA . TRP A 1 81 ? -3.271 -1.608 10.421 1.00 88.12 81 TRP A CA 1
ATOM 616 C C . TRP A 1 81 ? -3.490 -2.576 11.585 1.00 88.12 81 TRP A C 1
ATOM 618 O O . TRP A 1 81 ? -3.548 -2.161 12.743 1.00 88.12 81 TRP A O 1
ATOM 628 N N . ASN A 1 82 ? -3.551 -3.877 11.294 1.00 85.69 82 ASN A N 1
ATOM 629 C CA . ASN A 1 82 ? -3.745 -4.909 12.309 1.00 85.69 82 ASN A CA 1
ATOM 630 C C . ASN A 1 82 ? -2.572 -4.964 13.295 1.00 85.69 82 ASN A C 1
ATOM 632 O O . ASN A 1 82 ? -2.784 -5.118 14.497 1.00 85.69 82 ASN A O 1
ATOM 636 N N . ALA A 1 83 ? -1.339 -4.789 12.811 1.00 78.88 83 ALA A N 1
ATOM 637 C CA . ALA A 1 83 ? -0.153 -4.741 13.660 1.00 78.88 83 ALA A CA 1
ATOM 638 C C . ALA A 1 83 ? -0.158 -3.530 14.606 1.00 78.88 83 ALA A C 1
ATOM 640 O O . ALA A 1 83 ? 0.229 -3.677 15.759 1.00 78.88 83 ALA A O 1
ATOM 641 N N . GLY A 1 84 ? -0.631 -2.365 14.150 1.00 72.69 84 GLY A N 1
ATOM 642 C CA . GLY A 1 84 ? -0.759 -1.167 14.988 1.00 72.69 84 GLY A CA 1
ATOM 643 C C . GLY A 1 84 ? -1.816 -1.287 16.093 1.00 72.69 84 GLY A C 1
ATOM 644 O O . GLY A 1 84 ? -1.742 -0.565 17.081 1.00 72.69 84 GLY A O 1
ATOM 645 N N . ARG A 1 85 ? -2.783 -2.205 15.950 1.00 70.50 85 ARG A N 1
ATOM 646 C CA . ARG A 1 85 ? -3.819 -2.494 16.963 1.00 70.50 85 ARG A CA 1
ATOM 647 C C . ARG A 1 85 ? -3.423 -3.609 17.933 1.00 70.50 85 ARG A C 1
ATOM 649 O O . ARG A 1 85 ? -3.995 -3.699 19.013 1.00 70.50 85 ARG A O 1
ATOM 656 N N . ALA A 1 86 ? -2.477 -4.459 17.543 1.00 57.91 86 ALA A N 1
ATOM 657 C CA . ALA A 1 86 ? -1.992 -5.585 18.329 1.00 57.91 86 ALA A CA 1
ATOM 658 C C . ALA A 1 86 ? -0.644 -5.240 18.987 1.00 57.91 86 ALA A C 1
ATOM 660 O O . ALA A 1 86 ? 0.412 -5.662 18.513 1.00 57.91 86 ALA A O 1
ATOM 661 N N . ASP A 1 87 ? -0.663 -4.475 20.082 1.00 48.72 87 ASP A N 1
ATOM 662 C CA . ASP A 1 87 ? 0.505 -4.365 20.964 1.00 48.72 87 ASP A CA 1
ATOM 663 C C . ASP A 1 87 ? 0.830 -5.743 21.587 1.00 48.72 87 ASP A C 1
ATOM 665 O O . ASP A 1 87 ? -0.034 -6.597 21.790 1.00 48.72 87 ASP A O 1
ATOM 669 N N . SER A 1 88 ? 2.112 -5.946 21.871 1.00 44.91 88 SER A N 1
ATOM 670 C CA . SER A 1 88 ? 2.867 -7.082 22.417 1.00 44.91 88 SER A CA 1
ATOM 671 C C . SER A 1 88 ? 2.224 -7.878 23.563 1.00 44.91 88 SER A C 1
ATOM 673 O O . SER A 1 88 ? 2.683 -8.984 23.842 1.00 44.91 88 SER A O 1
ATOM 675 N N . ASN A 1 89 ? 1.185 -7.347 24.213 1.00 45.47 89 ASN A N 1
ATOM 676 C CA . ASN A 1 89 ? 0.458 -7.979 25.316 1.00 45.47 89 ASN A CA 1
ATOM 677 C C . ASN A 1 89 ? -1.012 -8.321 24.994 1.00 45.47 89 ASN A C 1
ATOM 679 O O . ASN A 1 89 ? -1.719 -8.810 25.870 1.00 45.47 89 ASN A O 1
ATOM 683 N N . GLY A 1 90 ? -1.482 -8.112 23.758 1.00 46.03 90 GLY A N 1
ATOM 684 C CA . GLY A 1 90 ? -2.855 -8.440 23.352 1.00 46.03 90 GLY A CA 1
ATOM 685 C C . GLY A 1 90 ? -3.930 -7.465 23.846 1.00 46.03 90 GLY A C 1
ATOM 686 O O . GLY A 1 90 ? -5.111 -7.724 23.628 1.00 46.03 90 GLY A O 1
ATOM 687 N N . ASP A 1 91 ? -3.539 -6.349 24.464 1.00 41.66 91 ASP A N 1
ATOM 688 C CA . ASP A 1 91 ? -4.447 -5.259 24.815 1.00 41.66 91 ASP A CA 1
ATOM 689 C C . ASP A 1 91 ? -4.526 -4.249 23.665 1.00 41.66 91 ASP A C 1
ATOM 691 O O . ASP A 1 91 ? -3.515 -3.729 23.188 1.00 41.66 91 ASP A O 1
ATOM 695 N N . ALA A 1 92 ? -5.750 -3.954 23.226 1.00 43.34 92 ALA A N 1
ATOM 696 C CA . ALA A 1 92 ? -6.025 -2.834 22.340 1.00 43.34 92 ALA A CA 1
ATOM 697 C C . ALA A 1 92 ? -5.852 -1.534 23.143 1.00 43.34 92 ALA A C 1
ATOM 699 O O . ALA A 1 92 ? -6.772 -1.083 23.826 1.00 43.34 92 ALA A O 1
ATOM 700 N N . GLY A 1 93 ? -4.646 -0.966 23.106 1.00 43.69 93 GLY A N 1
ATOM 701 C CA . GLY A 1 93 ? -4.317 0.283 23.785 1.00 43.69 93 GLY A CA 1
ATOM 702 C C . GLY A 1 93 ? -5.116 1.462 23.228 1.00 43.69 93 GLY A C 1
ATOM 703 O O . GLY A 1 93 ? -4.974 1.836 22.064 1.00 43.69 93 GLY A O 1
ATOM 704 N N . LEU A 1 94 ? -5.953 2.049 24.083 1.00 45.34 94 LEU A N 1
ATOM 705 C CA . LEU A 1 94 ? -6.389 3.438 23.975 1.00 45.34 94 LEU A CA 1
ATOM 706 C C . LEU A 1 94 ? -5.139 4.322 24.123 1.00 45.34 94 LEU A C 1
ATOM 708 O O . LEU A 1 94 ? -4.387 4.147 25.076 1.00 45.34 94 LEU A O 1
ATOM 712 N N . ASP A 1 95 ? -4.942 5.247 23.186 1.00 50.47 95 ASP A N 1
ATOM 713 C CA . ASP A 1 95 ? -3.839 6.218 23.106 1.00 50.47 95 ASP A CA 1
ATOM 714 C C . ASP A 1 95 ? -2.470 5.689 22.644 1.00 50.47 95 ASP A C 1
ATOM 716 O O . ASP A 1 95 ? -1.531 5.504 23.416 1.00 50.47 95 ASP A O 1
ATOM 720 N N . GLY A 1 96 ? -2.323 5.590 21.320 1.00 49.12 96 GLY A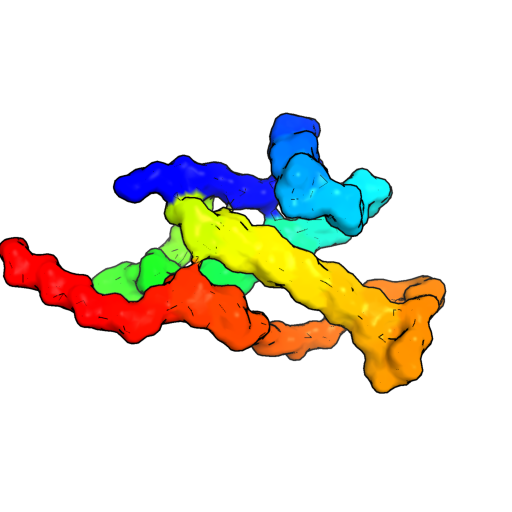 N 1
ATOM 721 C CA . GLY A 1 96 ? -1.022 5.669 20.654 1.00 49.12 96 GLY A CA 1
ATOM 722 C C . GLY A 1 96 ? -0.799 4.566 19.631 1.00 49.12 96 GLY A C 1
ATOM 723 O O . GLY A 1 96 ? -0.569 3.413 19.982 1.00 49.12 96 GLY A O 1
ATOM 724 N N . PHE A 1 97 ? -0.794 4.931 18.347 1.00 47.53 97 PHE A N 1
ATOM 725 C CA . PHE A 1 97 ? -0.273 4.065 17.291 1.00 47.53 97 PHE A CA 1
ATOM 726 C C . PHE A 1 97 ? 1.219 3.797 17.549 1.00 47.53 97 PHE A C 1
ATOM 728 O O . PHE A 1 97 ? 2.076 4.622 17.237 1.00 47.53 97 PHE A O 1
ATOM 735 N N . SER A 1 98 ? 1.545 2.645 18.137 1.00 47.72 98 SER A N 1
ATOM 736 C CA . SER A 1 98 ? 2.928 2.187 18.272 1.00 47.72 98 SER A CA 1
ATOM 737 C C . SER A 1 98 ? 3.379 1.565 16.948 1.00 47.72 98 SER A C 1
ATOM 739 O O . SER A 1 98 ? 2.941 0.480 16.563 1.00 47.72 98 SER A O 1
ATOM 741 N N . TYR A 1 99 ? 4.238 2.270 16.210 1.00 47.31 99 TYR A N 1
ATOM 742 C CA . TYR A 1 99 ? 4.789 1.785 14.945 1.00 47.31 99 TYR A CA 1
ATOM 743 C C . TYR A 1 99 ? 6.006 0.889 15.204 1.00 47.31 99 TYR A C 1
ATOM 745 O O . TYR A 1 99 ? 7.104 1.367 15.484 1.00 47.31 99 TYR A O 1
ATOM 753 N N . THR A 1 100 ? 5.826 -0.427 15.084 1.00 49.97 100 THR A N 1
ATOM 754 C CA . THR A 1 100 ? 6.942 -1.383 15.064 1.00 49.97 100 THR A CA 1
ATOM 755 C C . THR A 1 100 ? 7.251 -1.760 13.613 1.00 49.97 100 THR A C 1
ATOM 757 O O . THR A 1 100 ? 6.389 -2.360 12.967 1.00 49.97 100 THR A O 1
ATOM 760 N N . PRO A 1 101 ? 8.459 -1.481 13.081 1.00 46.81 101 PRO A N 1
ATOM 761 C CA . PRO A 1 101 ? 8.838 -1.903 11.736 1.00 46.81 101 PRO A CA 1
ATOM 762 C C . PRO A 1 101 ? 8.806 -3.434 11.640 1.00 46.81 101 PRO A C 1
ATOM 764 O O . PRO A 1 101 ? 9.664 -4.130 12.187 1.00 46.81 101 PRO A O 1
ATOM 767 N N . ARG A 1 102 ? 7.787 -3.981 10.972 1.00 57.19 102 ARG A N 1
ATOM 768 C CA . ARG A 1 102 ? 7.684 -5.413 10.677 1.00 57.19 102 ARG A CA 1
ATOM 769 C C . ARG A 1 102 ? 8.194 -5.663 9.253 1.00 57.19 102 ARG A C 1
ATOM 771 O O . ARG A 1 102 ? 7.895 -4.874 8.358 1.00 57.19 102 ARG A O 1
ATOM 778 N N . PRO A 1 103 ? 8.929 -6.761 9.011 1.00 65.69 103 PRO A N 1
ATOM 779 C CA . PRO A 1 103 ? 9.210 -7.213 7.653 1.00 65.69 103 PRO A CA 1
ATOM 780 C C . PRO A 1 103 ? 7.908 -7.412 6.864 1.00 65.69 103 PRO A C 1
ATOM 782 O O . PRO A 1 103 ? 6.909 -7.837 7.446 1.00 65.69 103 PRO A O 1
ATOM 785 N N . LEU A 1 104 ? 7.940 -7.175 5.547 1.00 68.38 104 LEU A N 1
ATOM 786 C CA . LEU A 1 104 ? 6.812 -7.457 4.653 1.00 68.38 104 LEU A CA 1
ATOM 787 C C . LEU A 1 104 ? 6.337 -8.910 4.835 1.00 68.38 104 LEU A C 1
ATOM 789 O O . LEU A 1 104 ? 7.156 -9.843 4.904 1.00 68.38 104 LEU A O 1
ATOM 793 N N . ASP A 1 105 ? 5.021 -9.109 4.912 1.00 79.19 105 ASP A N 1
ATOM 794 C CA . ASP A 1 105 ? 4.447 -10.433 5.151 1.00 79.19 105 ASP A CA 1
ATOM 795 C C . ASP A 1 105 ? 4.899 -11.456 4.087 1.00 79.19 105 ASP A C 1
ATOM 797 O O . ASP A 1 105 ? 5.157 -11.123 2.927 1.00 79.19 105 ASP A O 1
ATOM 801 N N . LYS A 1 106 ? 5.056 -12.726 4.483 1.00 73.19 106 LYS A N 1
ATOM 802 C CA . LYS A 1 106 ? 5.532 -13.792 3.579 1.00 73.19 106 LYS A CA 1
ATOM 803 C C . LYS A 1 106 ? 4.580 -14.018 2.401 1.00 73.19 106 LYS A C 1
ATOM 805 O O . LYS A 1 106 ? 5.058 -14.269 1.297 1.00 73.19 106 LYS A O 1
ATOM 810 N N . THR A 1 107 ? 3.274 -13.894 2.620 1.00 74.75 107 THR A N 1
ATOM 811 C CA . THR A 1 107 ? 2.244 -14.053 1.584 1.00 74.75 107 THR A CA 1
ATOM 812 C C . THR A 1 107 ? 2.318 -12.909 0.583 1.00 74.75 107 THR A C 1
ATOM 814 O O . THR A 1 107 ? 2.354 -13.145 -0.623 1.00 74.75 107 THR A O 1
ATOM 817 N N . VAL A 1 108 ? 2.447 -11.673 1.080 1.00 73.56 108 VAL A N 1
ATOM 818 C CA . VAL A 1 108 ? 2.626 -10.477 0.238 1.00 73.56 108 VAL A CA 1
ATOM 819 C C . VAL A 1 108 ? 3.891 -10.609 -0.611 1.00 73.56 108 VAL A C 1
ATOM 821 O O . VAL A 1 108 ? 3.848 -10.369 -1.815 1.00 73.56 108 VAL A O 1
ATOM 824 N N . ARG A 1 109 ? 4.997 -11.094 -0.030 1.00 77.38 109 ARG A N 1
ATOM 825 C CA . ARG A 1 109 ? 6.240 -11.367 -0.772 1.00 77.38 109 ARG A CA 1
ATOM 826 C C . ARG A 1 109 ? 6.075 -12.409 -1.881 1.00 77.38 109 ARG A C 1
ATOM 828 O O . ARG A 1 109 ? 6.634 -12.214 -2.954 1.00 77.38 109 ARG A O 1
ATOM 835 N N . GLY A 1 110 ? 5.328 -13.488 -1.645 1.00 67.88 110 GLY A N 1
ATOM 836 C CA . GLY A 1 110 ? 5.067 -14.517 -2.662 1.00 67.88 110 GLY A CA 1
ATOM 837 C C . GLY A 1 110 ? 4.179 -14.031 -3.813 1.00 67.88 110 GLY A C 1
ATOM 838 O O . GLY A 1 110 ? 4.343 -14.461 -4.949 1.00 67.88 110 GLY A O 1
ATOM 839 N N . LEU A 1 111 ? 3.273 -13.090 -3.539 1.00 72.19 111 LEU A N 1
ATOM 840 C CA . LEU A 1 111 ? 2.417 -12.479 -4.555 1.00 72.19 111 LEU A CA 1
ATOM 841 C C . LEU A 1 111 ? 3.186 -11.509 -5.471 1.00 72.19 111 LEU A C 1
ATOM 843 O O . LEU A 1 111 ? 3.002 -11.506 -6.691 1.00 72.19 111 LEU A O 1
ATOM 847 N N . ILE A 1 112 ? 4.033 -10.659 -4.885 1.00 78.81 112 ILE A N 1
ATOM 848 C CA . ILE A 1 112 ? 4.797 -9.651 -5.641 1.00 78.81 112 ILE A CA 1
ATOM 849 C C . ILE A 1 112 ? 6.021 -10.255 -6.329 1.00 78.81 112 ILE A C 1
ATOM 851 O O . ILE A 1 112 ? 6.435 -9.772 -7.382 1.00 78.81 112 ILE A O 1
ATOM 855 N N . ARG A 1 113 ? 6.550 -11.361 -5.798 1.00 71.75 113 ARG A N 1
ATOM 856 C CA . ARG A 1 113 ? 7.626 -12.133 -6.414 1.00 71.75 113 ARG A CA 1
ATOM 857 C C . ARG A 1 113 ? 7.082 -13.481 -6.911 1.00 71.75 113 ARG A C 1
ATOM 859 O O . ARG A 1 113 ? 7.128 -14.454 -6.155 1.00 71.75 113 ARG A O 1
ATOM 866 N N . PRO A 1 114 ? 6.558 -13.558 -8.150 1.00 58.53 114 PRO A N 1
ATOM 867 C CA . PRO A 1 114 ? 6.014 -14.792 -8.699 1.00 58.53 114 PRO A CA 1
ATOM 868 C C . PRO A 1 114 ? 7.079 -15.884 -8.622 1.00 58.53 114 PRO A C 1
ATOM 870 O O . PRO A 1 114 ? 8.248 -15.662 -8.930 1.00 58.53 114 PRO A O 1
ATOM 873 N N . THR A 1 115 ? 6.676 -17.046 -8.112 1.00 58.62 115 THR A N 1
ATOM 874 C CA . THR A 1 115 ? 7.590 -18.140 -7.750 1.00 58.62 115 THR A CA 1
ATOM 875 C C . THR A 1 115 ? 7.980 -19.008 -8.952 1.00 58.62 115 THR A C 1
ATOM 877 O O . THR A 1 115 ? 8.868 -19.846 -8.830 1.00 58.62 115 THR A O 1
ATOM 880 N N . GLU A 1 116 ? 7.383 -18.798 -10.127 1.00 52.34 116 GLU A N 1
ATOM 881 C CA . GLU A 1 116 ? 7.679 -19.596 -11.318 1.00 52.34 116 GLU A CA 1
ATOM 882 C C . GLU A 1 116 ? 8.486 -18.804 -12.344 1.00 52.34 116 GLU A C 1
ATOM 884 O O . GLU A 1 116 ? 8.032 -17.814 -12.917 1.00 52.34 116 GLU A O 1
ATOM 889 N N . GLY A 1 117 ? 9.715 -19.273 -12.567 1.00 45.75 117 GLY A N 1
ATOM 890 C CA . GLY A 1 117 ? 10.514 -18.895 -13.714 1.00 45.75 117 GLY A CA 1
ATOM 891 C C . GLY A 1 117 ? 9.891 -19.458 -14.984 1.00 45.75 117 GLY A C 1
ATOM 892 O O . GLY A 1 117 ? 9.997 -20.650 -15.254 1.00 45.75 117 GLY A O 1
ATOM 893 N N . VAL A 1 118 ? 9.308 -18.581 -15.791 1.00 44.78 118 VAL A N 1
ATOM 894 C CA . VAL A 1 118 ? 9.275 -18.762 -17.240 1.00 44.78 118 VAL A CA 1
ATOM 895 C C . VAL A 1 118 ? 9.990 -17.554 -17.830 1.00 44.78 118 VAL A C 1
ATOM 897 O O . VAL A 1 118 ? 9.413 -16.486 -18.008 1.00 44.78 118 VAL A O 1
ATOM 900 N N . PHE A 1 119 ? 11.292 -17.721 -18.065 1.00 41.94 119 PHE A N 1
ATOM 901 C CA . PHE A 1 119 ? 11.983 -16.985 -19.115 1.00 41.94 119 PHE A CA 1
ATOM 902 C C . PHE A 1 119 ? 11.408 -17.510 -20.430 1.00 41.94 119 PHE A C 1
ATOM 904 O O . PHE A 1 119 ? 11.751 -18.619 -20.833 1.00 41.94 119 PHE A O 1
ATOM 911 N N . ASP A 1 120 ? 10.522 -16.754 -21.071 1.00 40.47 120 ASP A N 1
ATOM 912 C CA . ASP A 1 120 ? 10.222 -16.977 -22.483 1.00 40.47 120 ASP A CA 1
ATOM 913 C C . ASP A 1 120 ? 11.134 -16.037 -23.277 1.00 40.47 120 ASP A C 1
ATOM 915 O O . ASP A 1 120 ? 10.839 -14.860 -23.481 1.00 40.47 120 ASP A O 1
ATOM 919 N N . ALA A 1 121 ? 12.326 -16.540 -23.599 1.00 43.56 121 ALA A N 1
ATOM 920 C CA . ALA A 1 121 ? 13.211 -15.924 -24.575 1.00 43.56 121 ALA A CA 1
ATOM 921 C C . ALA A 1 121 ? 12.782 -16.431 -25.958 1.00 43.56 121 ALA A C 1
ATOM 923 O O . ALA A 1 121 ? 13.244 -17.481 -26.409 1.00 43.56 121 ALA A O 1
ATOM 924 N N . GLY A 1 122 ? 11.851 -15.700 -26.573 1.00 41.81 122 GLY A N 1
ATOM 925 C CA . GLY A 1 122 ? 11.500 -15.803 -27.991 1.00 41.81 122 GLY A CA 1
ATOM 926 C C . GLY A 1 122 ? 12.186 -14.720 -28.806 1.00 41.81 122 GLY A C 1
ATOM 927 O O . GLY A 1 122 ? 12.241 -13.572 -28.311 1.00 41.81 122 GLY A O 1
#

Radius of gyration: 15.96 Å; Cα contacts (8 Å, |Δi|>4): 128; chains: 1; bounding box: 37×31×53 Å

Secondary structure (DSSP, 8-state):
--EEEPP-S-SHHHHHHHHHH-TTS-TT-HHHHHHHHHHHHHHHHHHSGGGB-TTSPBPPPPSEEEHHHHHHHHHHHHHHHHHHH--TTS---SS------PPPPHHHHHHHS-S-------

Mean predicted aligned error: 9.9 Å

Foldseek 3Di:
DDWDAAQALDDPVSVVVLCVVPVPQPNVCRVLSRVLLVVLLVLLLVLAPVQADPVRDGDDRDRIGPPLSSVLSSVSSVVQVVVQQQPPPRDRDDDDRDRDDDRRDPVSSCSRDPPDDDPPPD

Sequence (122 aa):
MTDYAWYAGEPAEQLDRLIAAWPEAPATDLESLAMLLEISADQVWAFAPECLDDDNAAVARPAAAPARLVYAQMQQAQNLWNAGRADSNGDAGLDGFSYTPRPLDKTVRGLIRPTEGVFDAG